Protein AF-A0A9D1FYZ3-F1 (afdb_monomer_lite)

InterPro domains:
  IPR001943 UVR domain [PF02151] (101-133)
  IPR001943 UVR domain [PS50151] (98-133)
  IPR025542 YacH protein [PIRSF015034] (16-137)
  IPR025542 YacH protein [PTHR38430] (14-137)
  IPR036876 UVR domain superfamily [SSF46600] (97-135)

Foldseek 3Di:
DDDDPDDPDDPPCVVVQVVVVVVLVVVVVPPDPDDQPQFAQPPPRDTVVNCNVRVDDDDPCCCVRCVVVVVVVCCVVVVDPDDPDDQPPLRVVLVVLVVVLVVLVVVLVVCVVVVVVVVNVVSVVVSVVSVVVSVVSVVVPPDD

Radius of gyration: 27.56 Å; chains: 1; bounding box: 58×61×66 Å

pLDDT: mean 73.78, std 18.66, range [32.5, 95.94]

Structure (mmCIF, N/CA/C/O backbone):
data_AF-A0A9D1FYZ3-F1
#
_entry.id   AF-A0A9D1FYZ3-F1
#
loop_
_atom_site.group_PDB
_atom_site.id
_atom_site.type_symbol
_atom_site.label_atom_id
_atom_site.label_alt_id
_atom_site.label_comp_id
_atom_site.label_asym_id
_atom_site.label_entity_id
_atom_site.label_seq_id
_atom_site.pdbx_PDB_ins_code
_atom_site.Cartn_x
_atom_site.Cartn_y
_atom_site.Cartn_z
_atom_site.occupancy
_atom_site.B_iso_or_equiv
_atom_site.auth_seq_id
_atom_site.auth_comp_id
_atom_site.auth_asym_id
_atom_site.auth_atom_id
_atom_site.pdbx_PDB_model_num
ATOM 1 N N . MET A 1 1 ? -17.988 -41.424 38.625 1.00 35.69 1 MET A N 1
ATOM 2 C CA . MET A 1 1 ? -16.799 -40.995 37.864 1.00 35.69 1 MET A CA 1
ATOM 3 C C . MET A 1 1 ? -17.086 -39.591 37.349 1.00 35.69 1 MET A C 1
ATOM 5 O O . MET A 1 1 ? -17.883 -39.441 36.441 1.00 35.69 1 MET A O 1
ATOM 9 N N . THR A 1 2 ? -16.870 -38.569 38.183 1.00 34.28 2 THR A N 1
ATOM 10 C CA . THR A 1 2 ? -15.622 -37.774 38.253 1.00 34.28 2 THR A CA 1
ATOM 11 C C . THR A 1 2 ? -15.365 -37.040 36.940 1.00 34.28 2 THR A C 1
ATOM 13 O O . THR A 1 2 ? -14.999 -37.658 35.954 1.00 34.28 2 THR A O 1
ATOM 16 N N . LYS A 1 3 ? -15.721 -35.753 36.910 1.00 44.81 3 LYS A N 1
ATOM 17 C CA . LYS A 1 3 ? -14.778 -34.619 36.956 1.00 44.81 3 LYS A CA 1
ATOM 18 C C . LYS A 1 3 ? -14.258 -34.260 35.564 1.00 44.81 3 LYS A C 1
ATOM 20 O O . LYS A 1 3 ? -13.521 -35.037 34.985 1.00 44.81 3 LYS A O 1
ATOM 25 N N . LEU A 1 4 ? -14.606 -33.057 35.112 1.00 54.06 4 LEU A N 1
ATOM 26 C CA . LEU A 1 4 ? -13.696 -32.097 34.474 1.00 54.06 4 LEU A CA 1
ATOM 27 C C . LEU A 1 4 ? -14.411 -30.741 34.449 1.00 54.06 4 LEU A C 1
ATOM 29 O O . LEU A 1 4 ? -14.973 -30.282 33.462 1.00 54.06 4 LEU A O 1
ATOM 33 N N . LYS A 1 5 ? -14.468 -30.170 35.652 1.00 47.00 5 LYS A N 1
ATOM 34 C CA . LYS A 1 5 ? -14.759 -28.771 35.925 1.00 47.00 5 LYS A CA 1
ATOM 35 C C . LYS A 1 5 ? -13.387 -28.177 36.244 1.00 47.00 5 LYS A C 1
ATOM 37 O O . LYS A 1 5 ? -12.938 -28.300 37.376 1.00 47.00 5 LYS A O 1
ATOM 42 N N . GLU A 1 6 ? -12.701 -27.654 35.237 1.00 45.12 6 GLU A N 1
ATOM 43 C CA . GLU A 1 6 ? -11.441 -26.910 35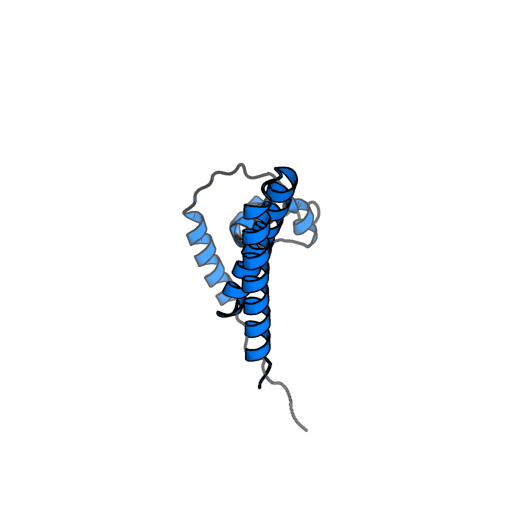.370 1.00 45.12 6 GLU A CA 1
ATOM 44 C C . GLU A 1 6 ? -11.591 -25.700 34.436 1.00 45.12 6 GLU A C 1
ATOM 46 O O . GLU A 1 6 ? -11.645 -25.839 33.222 1.00 45.12 6 GLU A O 1
ATOM 51 N N . ALA A 1 7 ? -12.088 -24.579 34.961 1.00 44.25 7 ALA A N 1
ATOM 52 C CA . ALA A 1 7 ? -11.266 -23.516 35.539 1.00 44.25 7 ALA A CA 1
ATOM 53 C C . ALA A 1 7 ? -10.332 -22.900 34.485 1.00 44.25 7 ALA A C 1
ATOM 55 O O . ALA A 1 7 ? -9.114 -23.016 34.567 1.00 44.25 7 ALA A O 1
ATOM 56 N N . VAL A 1 8 ? -10.927 -22.232 33.492 1.00 49.38 8 VAL A N 1
ATOM 57 C CA . VAL A 1 8 ? -10.209 -21.196 32.744 1.00 49.38 8 VAL A CA 1
ATOM 58 C C . VAL A 1 8 ? -10.082 -20.017 33.712 1.00 49.38 8 VAL A C 1
ATOM 60 O O . VAL A 1 8 ? -11.120 -19.519 34.154 1.00 49.38 8 VAL A O 1
ATOM 63 N N . PRO A 1 9 ? -8.865 -19.633 34.136 1.00 47.12 9 PRO A N 1
ATOM 64 C CA . PRO A 1 9 ? -8.691 -18.518 35.051 1.00 47.12 9 PRO A CA 1
ATOM 65 C C . PRO A 1 9 ? -9.288 -17.266 34.413 1.00 47.12 9 PRO A C 1
ATOM 67 O O . PRO A 1 9 ? -9.037 -16.983 33.241 1.00 47.12 9 PRO A O 1
ATOM 70 N N . GLU A 1 10 ? -10.114 -16.584 35.202 1.00 46.72 10 GLU A N 1
ATOM 71 C CA . GLU A 1 10 ? -10.704 -15.272 34.960 1.00 46.72 10 GLU A CA 1
ATOM 72 C C . GLU A 1 10 ? -9.729 -14.395 34.163 1.00 46.72 10 GLU A C 1
ATOM 74 O O . GLU A 1 10 ? -8.744 -13.877 34.696 1.00 46.72 10 GLU A O 1
ATOM 79 N N . LEU A 1 11 ? -9.985 -14.240 32.862 1.00 47.84 11 LEU A N 1
ATOM 80 C CA . LEU A 1 11 ? -9.454 -13.103 32.130 1.00 47.84 11 LEU A CA 1
ATOM 81 C C . LEU A 1 11 ? -10.191 -11.902 32.703 1.00 47.84 11 LEU A C 1
ATOM 83 O O . LEU A 1 11 ? -11.308 -11.591 32.296 1.00 47.84 11 LEU A O 1
ATOM 87 N N . ASP A 1 12 ? -9.600 -11.297 33.725 1.00 51.97 12 ASP A N 1
ATOM 88 C CA . ASP A 1 12 ? -10.153 -10.128 34.380 1.00 51.97 12 ASP A CA 1
ATOM 89 C C . ASP A 1 12 ? -10.057 -8.940 33.410 1.00 51.97 12 ASP A C 1
ATOM 91 O O . ASP A 1 12 ? -9.060 -8.214 33.331 1.00 51.97 12 ASP A O 1
ATOM 95 N N . PHE A 1 13 ? -11.105 -8.782 32.596 1.00 51.34 13 PHE A N 1
ATOM 96 C CA . PHE A 1 13 ? -11.241 -7.738 31.579 1.00 51.34 13 PHE A CA 1
ATOM 97 C C . PHE A 1 13 ? -11.201 -6.319 32.176 1.00 51.34 13 PHE A C 1
ATOM 99 O O . PHE A 1 13 ? -11.040 -5.347 31.434 1.00 51.34 13 PHE A O 1
ATOM 106 N N . THR A 1 14 ? -11.285 -6.178 33.505 1.00 57.34 14 THR A N 1
ATOM 107 C CA . THR A 1 14 ? -11.107 -4.895 34.200 1.00 57.34 14 THR A CA 1
ATOM 108 C C . THR A 1 14 ? -9.668 -4.379 34.097 1.00 57.34 14 THR A C 1
ATOM 110 O O . THR A 1 14 ? -9.450 -3.171 33.986 1.00 57.34 14 THR A O 1
ATOM 113 N N . SER A 1 15 ? -8.683 -5.282 34.019 1.00 57.12 15 SER A N 1
ATOM 114 C CA . SER A 1 15 ? -7.271 -4.929 33.844 1.00 57.12 15 SER A CA 1
ATOM 115 C C . SER A 1 15 ? -6.994 -4.356 32.448 1.00 57.12 15 SER A C 1
ATOM 117 O O . SER A 1 15 ? -6.251 -3.383 32.301 1.00 57.12 15 SER A O 1
ATOM 119 N N . LEU A 1 16 ? -7.675 -4.880 31.421 1.00 59.66 16 LEU A N 1
ATOM 120 C CA . LEU A 1 16 ? -7.582 -4.363 30.053 1.00 59.66 16 LEU A CA 1
ATOM 121 C C . LEU A 1 16 ? -8.219 -2.973 29.929 1.00 59.66 16 LEU A C 1
ATOM 123 O O . LEU A 1 16 ? -7.649 -2.095 29.285 1.00 59.66 16 LEU A O 1
ATOM 127 N N . ALA A 1 17 ? -9.359 -2.742 30.587 1.00 60.31 17 ALA A N 1
ATOM 128 C CA . ALA A 1 17 ? -9.991 -1.424 30.633 1.00 60.31 17 ALA A CA 1
ATOM 129 C C . ALA A 1 17 ? -9.100 -0.376 31.330 1.00 60.31 17 ALA A C 1
ATOM 131 O O . ALA A 1 17 ? -9.029 0.767 30.876 1.00 60.31 17 ALA A O 1
ATOM 132 N N . GLY A 1 18 ? -8.370 -0.762 32.384 1.00 60.19 18 GLY A N 1
ATOM 133 C CA . GLY A 1 18 ? -7.396 0.104 33.060 1.00 60.19 18 GLY A CA 1
ATOM 134 C C . GLY A 1 18 ? -6.178 0.442 32.192 1.00 60.19 18 GLY A C 1
ATOM 135 O O . GLY A 1 18 ? -5.764 1.600 32.132 1.00 60.19 18 GLY A O 1
ATOM 136 N N . LEU A 1 19 ? -5.653 -0.543 31.457 1.00 65.94 19 LEU A N 1
ATOM 137 C CA . LEU A 1 19 ? -4.544 -0.351 30.516 1.00 65.94 19 LEU A CA 1
ATOM 138 C C . LEU A 1 19 ? -4.955 0.556 29.342 1.00 65.94 19 LEU A C 1
ATOM 140 O O . LEU A 1 19 ? -4.219 1.475 28.979 1.00 65.94 19 LEU A O 1
ATOM 144 N N . LEU A 1 20 ? -6.163 0.362 28.803 1.00 61.84 20 LEU A N 1
ATOM 145 C CA . LEU A 1 20 ? -6.724 1.211 27.749 1.00 61.84 20 LEU A CA 1
ATOM 146 C C . LEU A 1 20 ? -7.036 2.630 28.245 1.00 61.84 20 LEU A C 1
ATOM 148 O O . LEU A 1 20 ? -6.809 3.588 27.509 1.00 61.84 20 LEU A O 1
ATOM 152 N N . SER A 1 21 ? -7.481 2.790 29.494 1.00 63.12 21 SER A N 1
ATOM 153 C CA . SER A 1 21 ? -7.737 4.111 30.086 1.00 63.12 21 SER A CA 1
ATOM 154 C C . SER A 1 21 ? -6.453 4.932 30.236 1.00 63.12 21 SER A C 1
ATOM 156 O O . SER A 1 21 ? -6.449 6.123 29.930 1.00 63.12 21 SER A O 1
ATOM 158 N N . GLY A 1 22 ? -5.342 4.300 30.634 1.00 62.69 22 GLY A N 1
ATOM 159 C CA . GLY A 1 22 ? -4.031 4.958 30.700 1.00 62.69 22 GLY A CA 1
ATOM 160 C C . GLY A 1 22 ? -3.498 5.381 29.324 1.00 62.69 22 GLY A C 1
ATOM 161 O O . GLY A 1 22 ? -2.923 6.459 29.186 1.00 62.69 22 GLY A O 1
ATOM 162 N N . PHE A 1 23 ? -3.748 4.573 28.289 1.00 64.31 23 PHE A N 1
ATOM 163 C CA . PHE A 1 23 ? -3.414 4.909 26.901 1.00 64.31 23 PHE A CA 1
ATOM 164 C C . PHE A 1 23 ? -4.282 6.056 26.354 1.00 64.31 23 PHE A C 1
ATOM 166 O O . PHE A 1 23 ? -3.776 6.955 25.681 1.00 64.31 23 PHE A O 1
ATOM 173 N N . PHE A 1 24 ? -5.575 6.067 26.687 1.00 59.50 24 PHE A N 1
ATOM 174 C CA . PHE A 1 24 ? -6.499 7.118 26.265 1.00 59.50 24 PHE A CA 1
ATOM 175 C C . PHE A 1 24 ? -6.215 8.462 26.956 1.00 59.50 24 PHE A C 1
ATOM 177 O O . PHE A 1 24 ? -6.292 9.505 26.308 1.00 59.50 24 PHE A O 1
ATOM 184 N N . GLU A 1 25 ? -5.804 8.462 28.231 1.00 55.53 25 GLU A N 1
ATOM 185 C CA . GLU A 1 25 ? -5.355 9.694 28.898 1.00 55.53 25 GLU A CA 1
ATOM 186 C C . GLU A 1 25 ? -4.019 10.220 28.357 1.00 55.53 25 GLU A C 1
ATOM 188 O O . GLU A 1 25 ? -3.854 11.429 28.194 1.00 55.53 25 GLU A O 1
ATOM 193 N N . ALA A 1 26 ? -3.088 9.344 27.962 1.00 58.00 26 ALA A N 1
ATOM 194 C CA . ALA A 1 26 ? -1.879 9.781 27.263 1.00 58.00 26 ALA A CA 1
ATOM 195 C C . ALA A 1 26 ? -2.212 10.452 25.912 1.00 58.00 26 ALA A C 1
ATOM 197 O O . ALA A 1 26 ? -1.641 11.494 25.584 1.00 58.00 26 ALA A O 1
ATOM 198 N N . ALA A 1 27 ? -3.197 9.931 25.170 1.00 55.94 27 ALA A N 1
ATOM 199 C CA . ALA A 1 27 ? -3.676 10.527 23.919 1.00 55.94 27 ALA A CA 1
ATOM 200 C C . ALA A 1 27 ? -4.410 11.872 24.116 1.00 55.94 27 ALA A C 1
ATOM 202 O O . ALA A 1 27 ? -4.411 12.714 23.219 1.00 55.94 27 ALA A O 1
ATOM 203 N N . LYS A 1 28 ? -4.981 12.126 25.300 1.00 49.25 28 LYS A N 1
ATOM 204 C CA . LYS A 1 28 ? -5.705 13.368 25.627 1.00 49.25 28 LYS A CA 1
ATOM 205 C C . LYS A 1 28 ? -4.798 14.600 25.744 1.00 49.25 28 LYS A C 1
ATOM 207 O O . LYS A 1 28 ? -5.287 15.726 25.668 1.00 49.25 28 LYS A O 1
ATOM 212 N N . THR A 1 29 ? -3.483 14.406 25.880 1.00 49.00 29 THR A N 1
ATOM 213 C CA . THR A 1 29 ? -2.499 15.506 25.869 1.00 49.00 29 THR A CA 1
ATOM 214 C C . THR A 1 29 ? -2.245 16.083 24.470 1.00 49.00 29 THR A C 1
ATOM 216 O O . THR A 1 29 ? -1.755 17.205 24.354 1.00 49.00 29 THR A O 1
ATOM 219 N N . ALA A 1 30 ? -2.679 15.396 23.407 1.00 48.41 30 ALA A N 1
ATOM 220 C CA . ALA A 1 30 ? -2.763 15.948 22.060 1.0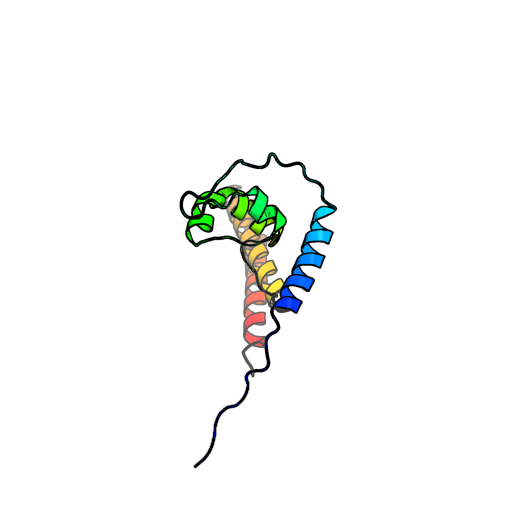0 48.41 30 ALA A CA 1
ATOM 221 C C . ALA A 1 30 ? -4.161 16.547 21.841 1.00 48.41 30 ALA A C 1
ATOM 223 O O . ALA A 1 30 ? -5.049 15.932 21.252 1.00 48.41 30 ALA A O 1
ATOM 224 N N . LYS A 1 31 ? -4.391 17.754 22.366 1.00 41.78 31 LYS A N 1
ATOM 225 C CA . LYS A 1 31 ? -5.660 18.471 22.203 1.00 41.78 31 LYS A CA 1
ATOM 226 C C . LYS A 1 31 ? -5.804 18.957 20.752 1.00 41.78 31 LYS A C 1
ATOM 228 O O . LYS A 1 31 ? -5.475 20.095 20.437 1.00 41.78 31 LYS A O 1
ATOM 233 N N . VAL A 1 32 ? -6.285 18.085 19.867 1.00 44.78 32 VAL A N 1
ATOM 234 C CA . VAL A 1 32 ? -6.856 18.487 18.578 1.00 44.78 32 VAL A CA 1
ATOM 235 C C . VAL A 1 32 ? -8.340 18.745 18.825 1.00 44.78 32 VAL A C 1
ATOM 237 O O . VAL A 1 32 ? -9.122 17.820 19.060 1.00 44.78 32 VAL A O 1
ATOM 240 N N . GLU A 1 33 ? -8.719 20.020 18.856 1.00 51.50 33 GLU A N 1
ATOM 241 C CA . GLU A 1 33 ? -10.117 20.450 18.807 1.00 51.50 33 GLU A CA 1
ATOM 242 C C . GLU A 1 33 ? -10.640 20.193 17.386 1.00 51.50 33 GLU A C 1
ATOM 244 O O . GLU A 1 33 ? -10.706 21.092 16.557 1.00 51.50 33 GLU A O 1
ATOM 249 N N . GLU A 1 34 ? -10.936 18.928 17.074 1.00 54.69 34 GLU A N 1
ATOM 250 C CA . GLU A 1 34 ? -11.736 18.589 15.898 1.00 54.69 34 GLU A CA 1
ATOM 251 C C . GLU A 1 34 ? -13.218 18.750 16.234 1.00 54.69 34 GLU A C 1
ATOM 253 O O . GLU A 1 34 ? -13.688 18.247 17.262 1.00 54.69 34 GLU A O 1
ATOM 258 N N . ASP A 1 35 ? -13.925 19.448 15.345 1.00 58.06 35 ASP A N 1
ATOM 259 C CA . ASP A 1 35 ? -15.374 19.625 15.330 1.00 58.06 35 ASP A CA 1
ATOM 260 C C . ASP A 1 35 ? -16.052 18.262 15.527 1.00 58.06 35 ASP A C 1
ATOM 262 O O . ASP A 1 35 ? -15.905 17.352 14.705 1.00 58.06 35 ASP A O 1
ATOM 266 N N . VAL A 1 36 ? -16.691 18.064 16.683 1.00 62.28 36 VAL A N 1
ATOM 267 C CA . VAL A 1 36 ? -17.239 16.756 17.041 1.00 62.28 36 VAL A CA 1
ATOM 268 C C . VAL A 1 36 ? -18.549 16.592 16.287 1.00 62.28 36 VAL A C 1
ATOM 270 O O . VAL A 1 36 ? -19.499 17.327 16.560 1.00 62.28 36 VAL A O 1
ATOM 273 N N . PRO A 1 37 ? -18.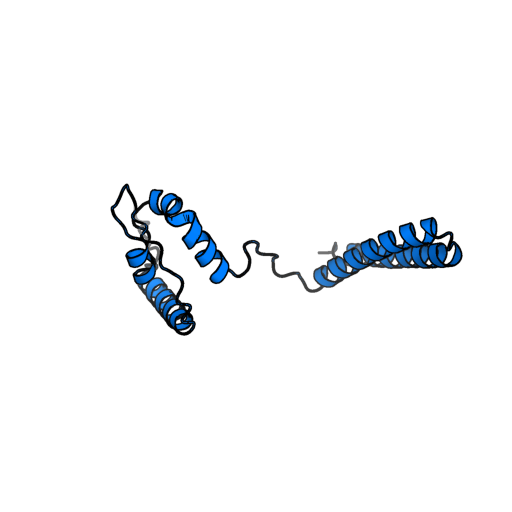648 15.639 15.348 1.00 67.25 37 PRO A N 1
ATOM 274 C CA . PRO A 1 37 ? -19.876 15.474 14.600 1.00 67.25 37 PRO A CA 1
ATOM 275 C C . PRO A 1 37 ? -20.990 15.027 15.558 1.00 67.25 37 PRO A C 1
ATOM 277 O O . PRO A 1 37 ? -20.843 14.038 16.284 1.00 67.25 37 PRO A O 1
ATOM 280 N N . ASN A 1 38 ? -22.109 15.761 15.551 1.00 76.69 38 ASN A N 1
ATOM 281 C CA . ASN A 1 38 ? -23.333 15.452 16.301 1.00 76.69 38 ASN A CA 1
ATOM 282 C C . ASN A 1 38 ? -24.046 14.229 15.693 1.00 76.69 38 ASN A C 1
ATOM 284 O O . ASN A 1 38 ? -25.138 14.323 15.136 1.00 76.69 38 ASN A O 1
ATOM 288 N N . LEU A 1 39 ? -23.396 13.068 15.756 1.00 85.50 39 LEU A N 1
ATOM 289 C CA . LEU A 1 39 ? -23.910 11.799 15.253 1.00 85.50 39 LEU A CA 1
ATOM 290 C C . LEU A 1 39 ? -24.579 11.028 16.389 1.00 85.50 39 LEU A C 1
ATOM 292 O O . LEU A 1 39 ? -24.021 10.892 17.483 1.00 85.50 39 LEU A O 1
ATOM 296 N N . THR A 1 40 ? -25.756 10.478 16.104 1.00 90.62 40 THR A N 1
ATOM 297 C CA . THR A 1 40 ? -26.520 9.639 17.033 1.00 90.62 40 THR A CA 1
ATOM 298 C C . THR A 1 40 ? -26.944 8.366 16.323 1.00 90.62 40 THR A C 1
ATOM 300 O O . THR A 1 40 ? -27.430 8.432 15.200 1.00 90.62 40 THR A O 1
ATOM 303 N N . CYS A 1 41 ? -26.768 7.220 16.979 1.00 90.62 41 CYS A N 1
ATOM 304 C CA . CYS A 1 41 ? -27.167 5.930 16.441 1.00 90.62 41 CYS A CA 1
ATOM 305 C C . CYS A 1 41 ? -28.689 5.785 16.461 1.00 90.62 41 CYS A C 1
ATOM 307 O O . CYS A 1 41 ? -29.319 5.845 17.518 1.00 90.62 41 CYS A O 1
ATOM 309 N N . SER A 1 42 ? -29.263 5.495 15.303 1.00 90.44 42 SER A N 1
ATOM 310 C CA . SER A 1 42 ? -30.703 5.362 15.085 1.00 90.44 42 SER A CA 1
ATOM 311 C C . SER A 1 42 ? -31.304 4.143 15.795 1.00 90.44 42 SER A C 1
ATOM 313 O O . SER A 1 42 ? -32.506 4.101 16.048 1.00 90.44 42 SER A O 1
ATOM 315 N N . ARG A 1 43 ? -30.481 3.139 16.134 1.00 91.12 43 ARG A N 1
ATOM 316 C CA . ARG A 1 43 ? -30.933 1.889 16.767 1.00 91.12 43 ARG A CA 1
ATOM 317 C C . ARG A 1 43 ? -30.870 1.894 18.294 1.00 91.12 43 ARG A C 1
ATOM 319 O O . ARG A 1 43 ? -31.782 1.375 18.928 1.00 91.12 43 ARG A O 1
ATOM 326 N N . CYS A 1 44 ? -29.793 2.405 18.889 1.00 90.19 44 CYS A N 1
ATOM 327 C CA . CYS A 1 44 ? -29.596 2.372 20.347 1.00 90.19 44 CYS A CA 1
ATOM 328 C C . CYS A 1 44 ? -29.540 3.759 21.001 1.00 90.19 44 CYS A C 1
ATOM 330 O O . CYS A 1 44 ? -29.397 3.842 22.217 1.00 90.19 44 CYS A O 1
ATOM 332 N N . GLY A 1 45 ? -29.626 4.840 20.218 1.00 87.75 45 GLY A N 1
ATOM 333 C CA . GLY A 1 45 ? -29.588 6.216 20.719 1.00 87.75 45 GLY A CA 1
ATOM 334 C C . GLY A 1 45 ? -28.216 6.678 21.218 1.00 87.75 45 GLY A C 1
ATOM 335 O O . GLY A 1 45 ? -28.102 7.782 21.741 1.00 87.75 45 GLY A O 1
ATOM 336 N N . MET A 1 46 ? -27.168 5.859 21.075 1.00 87.88 46 MET A N 1
ATOM 337 C CA . MET A 1 46 ? -25.808 6.230 21.472 1.00 87.88 46 MET A CA 1
ATOM 338 C C . MET A 1 46 ? -25.334 7.440 20.666 1.00 87.88 46 MET A C 1
ATOM 340 O O . MET A 1 46 ? -25.498 7.454 19.450 1.00 87.88 46 MET A O 1
ATOM 344 N N . THR A 1 47 ? -24.703 8.419 21.311 1.00 90.25 47 THR A N 1
ATOM 345 C CA . THR A 1 47 ? -24.077 9.558 20.622 1.00 90.25 47 THR A CA 1
ATOM 346 C C . THR A 1 47 ? -22.585 9.332 20.422 1.00 90.25 47 THR A C 1
ATOM 348 O O . THR A 1 47 ? -21.926 8.673 21.234 1.00 90.25 47 THR A O 1
ATOM 351 N N . TYR A 1 48 ? -22.022 9.924 19.369 1.00 87.81 48 TYR A N 1
ATOM 352 C CA . TYR A 1 48 ? -20.583 9.850 19.118 1.00 87.81 48 TYR A CA 1
ATOM 353 C C . TYR A 1 48 ? -19.759 10.484 20.255 1.00 87.81 48 TYR A C 1
ATOM 355 O O . TYR A 1 48 ? -18.701 9.975 20.618 1.00 87.81 48 TYR A O 1
ATOM 363 N N . GLU A 1 49 ? -20.275 11.531 20.907 1.00 86.56 49 GLU A N 1
ATOM 364 C CA . GLU A 1 49 ? -19.650 12.111 22.104 1.00 86.56 49 GLU A CA 1
ATOM 365 C C . GLU A 1 49 ? -19.542 11.121 23.265 1.00 86.56 49 GLU A C 1
ATOM 367 O O . GLU A 1 49 ? -18.524 11.078 23.959 1.00 86.56 49 GLU A O 1
ATOM 372 N N . THR A 1 50 ? -20.590 10.326 23.486 1.00 84.31 50 THR A N 1
ATOM 373 C CA . THR A 1 50 ? -20.589 9.310 24.543 1.00 84.31 50 THR A CA 1
ATOM 374 C C . THR A 1 50 ? -19.554 8.237 24.234 1.00 84.31 50 THR A C 1
ATOM 376 O O . THR A 1 50 ? -18.759 7.905 25.110 1.00 84.31 50 THR A O 1
ATOM 379 N N . PHE A 1 51 ? -19.477 7.786 22.977 1.00 87.81 51 PHE A N 1
ATOM 380 C CA . PHE A 1 51 ? -18.424 6.877 22.520 1.00 87.81 51 PHE A CA 1
ATOM 381 C C . PHE A 1 51 ? -17.019 7.458 22.737 1.00 87.81 51 PHE A C 1
ATOM 383 O O . PHE A 1 51 ? -16.153 6.755 23.245 1.00 87.81 51 PHE A O 1
ATOM 390 N N . ARG A 1 52 ? -16.777 8.744 22.444 1.00 83.88 52 ARG A N 1
ATOM 391 C CA . ARG A 1 52 ? -15.466 9.371 22.708 1.00 83.88 52 ARG A CA 1
ATOM 392 C C . ARG A 1 52 ? -15.094 9.397 24.192 1.00 83.88 52 ARG A C 1
ATOM 394 O O . ARG A 1 52 ? -13.910 9.417 24.504 1.00 83.88 52 ARG A O 1
ATOM 401 N N . LYS A 1 53 ? -16.069 9.439 25.104 1.00 83.12 53 LYS A N 1
ATOM 402 C CA . LYS A 1 53 ? -15.821 9.447 26.557 1.00 83.12 53 LYS A CA 1
ATOM 403 C C . LYS A 1 53 ? -15.613 8.044 27.123 1.00 83.12 53 LYS A C 1
ATOM 405 O O . LYS A 1 53 ? -14.819 7.887 28.042 1.00 83.12 53 LYS A O 1
ATOM 410 N N . THR A 1 54 ? -16.342 7.051 26.617 1.00 84.56 54 THR A N 1
ATOM 411 C CA . THR A 1 54 ? -16.349 5.688 27.174 1.00 84.56 54 THR A CA 1
ATOM 412 C C . THR A 1 54 ? -15.484 4.703 26.394 1.00 84.56 54 THR A C 1
ATOM 414 O O . THR A 1 54 ? -15.083 3.686 26.947 1.00 84.56 54 THR A O 1
ATOM 417 N N . GLY A 1 55 ? -15.217 4.968 25.114 1.00 82.50 55 GLY A N 1
ATOM 418 C CA . GLY A 1 55 ? -14.539 4.060 24.187 1.00 82.50 55 GLY A CA 1
ATOM 419 C C . GLY A 1 55 ? -15.381 2.860 23.739 1.00 82.50 55 GLY A C 1
ATOM 420 O O . GLY A 1 55 ? -14.878 2.016 23.000 1.00 82.50 55 GLY A O 1
ATOM 421 N N . LEU A 1 56 ? -16.648 2.753 24.163 1.00 84.94 56 LEU A N 1
ATOM 422 C CA . LEU A 1 56 ? -17.514 1.604 23.872 1.00 84.94 56 LEU A CA 1
ATOM 423 C C . LEU A 1 56 ? -18.665 1.973 22.932 1.00 84.94 56 LEU A C 1
ATOM 425 O O . LEU A 1 56 ? -19.376 2.958 23.138 1.00 84.94 56 LEU A O 1
ATOM 429 N N . LEU A 1 57 ? -18.881 1.133 21.918 1.00 88.94 57 LEU A N 1
ATOM 430 C CA . LEU A 1 57 ? -20.025 1.220 21.008 1.00 88.94 57 LEU A CA 1
ATOM 431 C C . LEU A 1 57 ? -21.220 0.445 21.578 1.00 88.94 57 LEU A C 1
ATOM 433 O O . LEU A 1 57 ? -21.059 -0.618 22.171 1.00 88.94 57 LEU A O 1
ATOM 437 N N . GLY A 1 58 ? -22.429 0.980 21.388 1.00 86.50 58 GLY A N 1
ATOM 438 C CA . GLY A 1 58 ? -23.645 0.420 21.990 1.00 86.50 58 GLY A CA 1
ATOM 439 C C . GLY A 1 58 ? -24.275 -0.747 21.220 1.00 86.50 58 GLY A C 1
ATOM 440 O O . GLY A 1 58 ? -24.895 -1.616 21.824 1.00 86.50 58 GLY A O 1
ATOM 441 N N . CYS A 1 59 ? -24.161 -0.779 19.890 1.00 92.19 59 CYS A N 1
ATOM 442 C CA . CYS A 1 59 ? -24.674 -1.874 19.061 1.00 92.19 59 CYS A CA 1
ATOM 443 C C . CYS A 1 59 ? -23.888 -2.007 17.746 1.00 92.19 59 CYS A C 1
ATOM 445 O O . CYS A 1 59 ? -23.050 -1.166 17.425 1.00 92.19 59 CYS A O 1
ATOM 447 N N . ALA A 1 60 ? -24.181 -3.045 16.956 1.00 90.75 60 ALA A N 1
ATOM 448 C CA . ALA A 1 60 ? -23.498 -3.298 15.685 1.00 90.75 60 ALA A CA 1
ATOM 449 C C . ALA A 1 60 ? -23.687 -2.175 14.646 1.00 90.75 60 ALA A C 1
ATOM 451 O O . ALA A 1 60 ? -22.789 -1.916 13.850 1.00 90.75 60 ALA A O 1
ATOM 452 N N . ASP A 1 61 ? -24.829 -1.484 14.657 1.00 90.50 61 ASP A N 1
ATOM 453 C CA . ASP A 1 61 ? -25.112 -0.422 13.684 1.00 90.50 61 ASP A CA 1
ATOM 454 C C . ASP A 1 61 ? -24.340 0.871 13.984 1.00 90.50 61 ASP A C 1
ATOM 456 O O . ASP A 1 61 ? -24.074 1.649 13.069 1.00 90.50 61 ASP A O 1
ATOM 460 N N . CYS A 1 62 ? -23.826 1.033 15.211 1.00 90.00 62 CYS A N 1
ATOM 461 C CA . CYS A 1 62 ? -22.919 2.129 15.548 1.00 90.00 62 CYS A CA 1
ATOM 462 C C . CYS A 1 62 ? -21.636 2.117 14.696 1.00 90.00 62 CYS A C 1
ATOM 464 O O . CYS A 1 62 ? -21.107 3.181 14.394 1.00 90.00 62 CYS A O 1
ATOM 466 N N . TYR A 1 63 ? -21.154 0.947 14.250 1.00 88.75 63 TYR A N 1
ATOM 467 C CA . TYR A 1 63 ? -19.998 0.862 13.341 1.00 88.75 63 TYR A CA 1
ATOM 468 C C . TYR A 1 63 ? -20.277 1.459 11.958 1.00 88.75 63 TYR A C 1
ATOM 470 O O . TYR A 1 63 ? -19.357 1.915 11.285 1.00 88.75 63 TYR A O 1
ATOM 478 N N . LYS A 1 64 ? -21.539 1.435 11.518 1.00 89.56 64 LYS A N 1
ATOM 479 C CA . LYS A 1 64 ? -21.950 1.979 10.220 1.00 89.56 64 LYS A CA 1
ATOM 480 C C . LYS A 1 64 ? -22.217 3.473 10.329 1.00 89.56 64 LYS A C 1
ATOM 482 O O . LYS A 1 64 ? -21.754 4.238 9.494 1.00 89.56 64 LYS A O 1
ATOM 487 N N . GLU A 1 65 ? -22.943 3.876 11.369 1.00 89.25 65 GLU A N 1
ATOM 488 C CA . GLU A 1 65 ? -23.367 5.265 11.566 1.00 89.25 65 GLU A CA 1
ATOM 489 C C . GLU A 1 65 ? -22.207 6.179 11.986 1.00 89.25 65 GLU A C 1
ATOM 491 O O . GLU A 1 65 ? -22.185 7.349 11.620 1.00 89.25 65 GLU A O 1
ATOM 496 N N . PHE A 1 66 ? -21.200 5.648 12.688 1.00 89.69 66 PHE A N 1
ATOM 497 C CA . PHE A 1 66 ? -19.994 6.395 13.068 1.00 89.69 66 PHE A CA 1
ATOM 498 C C . PHE A 1 66 ? -18.788 6.067 12.189 1.00 89.69 66 PHE A C 1
ATOM 500 O O . PHE A 1 66 ? -17.656 6.308 12.597 1.00 89.69 66 PHE A O 1
ATOM 507 N N . ARG A 1 67 ? -19.003 5.508 10.995 1.00 87.94 67 ARG A N 1
ATOM 508 C CA . ARG A 1 67 ? -17.931 4.980 10.144 1.00 87.94 67 ARG A CA 1
ATOM 509 C C . ARG A 1 67 ? -16.820 5.993 9.871 1.00 87.94 67 ARG A C 1
ATOM 511 O O . ARG A 1 67 ? -15.664 5.697 10.132 1.00 87.94 67 ARG A O 1
ATOM 518 N N . GLU A 1 68 ? -17.169 7.173 9.369 1.00 85.69 68 GLU A N 1
ATOM 519 C CA . GLU A 1 68 ? -16.204 8.214 8.988 1.00 85.69 68 GLU A CA 1
ATOM 520 C C . GLU A 1 68 ? -15.285 8.643 10.147 1.00 85.69 68 GLU A C 1
ATOM 522 O O . GLU A 1 68 ? -14.060 8.591 10.003 1.00 85.69 68 GLU A O 1
ATOM 527 N N . PRO A 1 69 ? -15.822 9.041 11.317 1.00 85.12 69 PRO A N 1
ATOM 528 C CA . PRO A 1 69 ? -14.966 9.439 12.424 1.00 85.12 69 PRO A CA 1
ATOM 529 C C . PRO A 1 69 ? -14.269 8.240 13.090 1.00 85.12 69 PRO A C 1
ATOM 531 O O . PRO A 1 69 ? -13.160 8.392 13.604 1.00 85.12 69 PRO A O 1
ATOM 534 N N . LEU A 1 70 ? -14.856 7.038 13.034 1.00 86.25 70 LEU A N 1
ATOM 535 C CA . LEU A 1 70 ? -14.228 5.814 13.531 1.00 86.25 70 LEU A CA 1
ATOM 536 C C . LEU A 1 70 ? -13.037 5.392 12.660 1.00 86.25 70 LEU A C 1
ATOM 538 O O . LEU A 1 70 ? -12.014 4.994 13.202 1.00 86.25 70 LEU A O 1
ATOM 542 N N . GLU A 1 71 ? -13.122 5.520 11.334 1.00 83.56 71 GLU A N 1
ATOM 543 C CA . GLU A 1 71 ? -12.003 5.259 10.420 1.00 83.56 71 GLU A CA 1
ATOM 544 C C . GLU A 1 71 ? -10.823 6.194 10.720 1.00 83.56 71 GLU A C 1
ATOM 546 O O . GLU A 1 71 ? -9.698 5.718 10.872 1.00 83.56 71 GLU A O 1
ATOM 551 N N . LYS A 1 72 ? -11.074 7.498 10.908 1.00 82.94 72 LYS A N 1
ATOM 552 C CA . LYS A 1 72 ? -10.036 8.470 11.305 1.00 82.94 72 LYS A CA 1
ATOM 553 C C . LYS A 1 72 ? -9.398 8.121 12.651 1.00 82.94 72 LYS A C 1
ATOM 555 O O . LYS A 1 72 ? -8.177 8.170 12.784 1.00 82.94 72 LYS A O 1
ATOM 560 N N . LEU A 1 73 ? -10.212 7.745 13.639 1.00 80.94 73 LEU A N 1
ATOM 561 C CA . LEU A 1 73 ? -9.739 7.351 14.967 1.00 80.94 73 LEU A CA 1
ATOM 562 C C . LEU A 1 73 ? -8.914 6.057 14.924 1.00 80.94 73 LEU A C 1
ATOM 564 O O . LEU A 1 73 ? -7.866 5.958 15.553 1.00 80.94 73 LEU A O 1
ATOM 568 N N . ILE A 1 74 ? -9.365 5.056 14.172 1.00 80.12 74 ILE A N 1
ATOM 569 C CA . ILE A 1 74 ? -8.638 3.794 14.023 1.00 80.12 74 ILE A CA 1
ATOM 570 C C . ILE A 1 74 ? -7.317 4.036 13.289 1.00 80.12 74 ILE A C 1
ATOM 572 O O . ILE A 1 74 ? -6.305 3.484 13.703 1.00 80.12 74 ILE A O 1
ATOM 576 N N . MET A 1 75 ? -7.292 4.886 12.258 1.00 74.44 75 MET A N 1
ATOM 577 C CA . MET A 1 75 ? -6.057 5.261 11.559 1.00 74.44 75 MET A CA 1
ATOM 578 C C . MET A 1 75 ? -5.082 6.049 12.441 1.00 74.44 75 MET A C 1
ATOM 580 O O . MET A 1 75 ? -3.872 5.912 12.281 1.00 74.44 75 MET A O 1
ATOM 584 N N . SER A 1 76 ? -5.571 6.871 13.373 1.00 71.25 76 SER A N 1
ATOM 585 C CA . SER A 1 76 ? -4.690 7.610 14.284 1.00 71.25 76 SER A CA 1
ATOM 586 C C . SER A 1 76 ? -4.089 6.713 15.371 1.00 71.25 76 SER A C 1
ATOM 588 O O . SER A 1 76 ? -2.931 6.897 15.742 1.00 71.25 76 SER A O 1
ATOM 590 N N . ILE A 1 77 ? -4.835 5.710 15.846 1.00 70.31 77 ILE A N 1
ATOM 591 C CA . ILE A 1 77 ? -4.356 4.732 16.838 1.00 70.31 77 ILE A CA 1
ATOM 592 C C . ILE A 1 77 ? -3.463 3.675 16.180 1.00 70.31 77 ILE A C 1
ATOM 594 O O . ILE A 1 77 ? -2.404 3.313 16.695 1.00 70.31 77 ILE A O 1
ATOM 598 N N . HIS A 1 78 ? -3.885 3.165 15.029 1.00 64.31 78 HIS A N 1
ATOM 599 C CA . HIS A 1 78 ? -3.131 2.248 14.195 1.00 64.31 78 HIS A CA 1
ATOM 600 C C . HIS A 1 78 ? -2.604 3.049 13.012 1.00 64.31 78 HIS A C 1
ATOM 602 O O . HIS A 1 78 ? -3.207 3.041 11.943 1.00 64.31 78 HIS A O 1
ATOM 608 N N . ALA A 1 79 ? -1.461 3.718 13.211 1.00 52.81 79 ALA A N 1
ATOM 609 C CA . ALA A 1 79 ? -0.756 4.546 12.222 1.00 52.81 79 ALA A CA 1
ATOM 610 C C . ALA A 1 79 ? -0.545 3.886 10.836 1.00 52.81 79 ALA A C 1
ATOM 612 O O . ALA A 1 79 ? -0.074 4.534 9.904 1.00 52.81 79 ALA A O 1
ATOM 613 N N . ASN A 1 80 ? -0.870 2.598 10.692 1.00 50.03 80 ASN A N 1
ATOM 614 C CA . ASN A 1 80 ? -0.881 1.860 9.447 1.00 50.03 80 ASN A CA 1
ATOM 615 C C . ASN A 1 80 ? -2.111 0.930 9.390 1.00 50.03 80 ASN A C 1
ATOM 617 O O . ASN A 1 80 ? -2.313 0.104 10.280 1.00 50.03 80 ASN A O 1
ATOM 621 N N . THR A 1 81 ? -2.914 1.014 8.326 1.00 50.34 81 THR A N 1
ATOM 622 C CA . THR A 1 81 ? -4.039 0.090 8.063 1.00 50.34 81 THR A CA 1
ATOM 623 C C . THR A 1 81 ? -3.582 -1.273 7.537 1.00 50.34 81 THR A C 1
ATOM 625 O O . THR A 1 81 ? -4.396 -2.185 7.393 1.00 50.34 81 THR A O 1
ATOM 628 N N . GLN A 1 82 ? -2.280 -1.441 7.276 1.00 48.56 82 GLN A N 1
ATOM 629 C CA . GLN A 1 82 ? -1.660 -2.711 6.909 1.00 48.56 82 GLN A CA 1
ATOM 630 C C . GLN A 1 82 ? -0.435 -2.990 7.781 1.00 48.56 82 GLN A C 1
ATOM 632 O O . GLN A 1 82 ? 0.513 -2.209 7.839 1.00 48.56 82 GLN A O 1
ATOM 637 N N . HIS A 1 83 ? -0.419 -4.149 8.435 1.00 52.91 83 HIS A N 1
ATOM 638 C CA . HIS A 1 83 ? 0.764 -4.635 9.132 1.00 52.91 83 HIS A CA 1
ATOM 639 C C . HIS A 1 83 ? 1.749 -5.195 8.095 1.00 52.91 83 HIS A C 1
ATOM 641 O O . HIS A 1 83 ? 1.543 -6.282 7.567 1.00 52.91 83 HIS A O 1
ATOM 647 N N . THR A 1 84 ? 2.857 -4.507 7.819 1.00 52.62 84 THR A N 1
ATOM 648 C CA . THR A 1 84 ? 3.889 -4.995 6.874 1.00 52.62 84 THR A CA 1
ATOM 649 C C . THR A 1 84 ? 4.804 -6.081 7.465 1.00 52.62 84 THR A C 1
ATOM 651 O O . THR A 1 84 ? 5.860 -6.372 6.912 1.00 52.62 84 THR A O 1
ATOM 654 N N . GLY A 1 85 ? 4.411 -6.691 8.592 1.00 56.97 85 GLY A N 1
ATOM 655 C CA . GLY A 1 85 ? 5.216 -7.654 9.351 1.00 56.97 85 GLY A CA 1
ATOM 656 C C . GLY A 1 85 ? 6.556 -7.112 9.880 1.00 56.97 85 GLY A C 1
ATOM 657 O O . GLY A 1 85 ? 7.007 -6.017 9.550 1.00 56.97 85 GLY A O 1
ATOM 658 N N . ARG A 1 86 ? 7.217 -7.911 10.725 1.00 50.38 86 ARG A N 1
ATOM 659 C CA . ARG A 1 86 ? 8.644 -7.758 11.036 1.00 50.38 86 ARG A CA 1
ATOM 660 C C . ARG A 1 86 ? 9.407 -8.405 9.891 1.00 50.38 86 ARG A C 1
ATOM 662 O O . ARG A 1 86 ? 9.393 -9.625 9.775 1.00 50.38 86 ARG A O 1
ATOM 669 N N . VAL A 1 87 ? 10.039 -7.604 9.044 1.00 54.91 87 VAL A N 1
ATOM 670 C CA . VAL A 1 87 ? 10.879 -8.125 7.964 1.00 54.91 87 VAL A CA 1
ATOM 671 C C . VAL A 1 87 ? 12.094 -8.809 8.615 1.00 54.91 87 VAL A C 1
ATOM 673 O O . VAL A 1 87 ? 12.844 -8.131 9.322 1.00 54.91 87 VAL A O 1
ATOM 676 N N . PRO A 1 88 ? 12.291 -10.135 8.460 1.00 62.16 88 PRO A N 1
ATOM 677 C CA . PRO A 1 88 ? 13.484 -10.809 8.970 1.00 62.16 88 PRO A CA 1
ATOM 678 C C . PRO A 1 88 ? 14.734 -10.132 8.398 1.00 62.16 88 PRO A C 1
ATOM 680 O O . PRO A 1 88 ? 14.697 -9.664 7.260 1.00 62.16 88 PRO A O 1
ATOM 683 N N . GLY A 1 89 ? 15.838 -10.081 9.150 1.00 58.25 89 GLY A N 1
ATOM 684 C CA . GLY A 1 89 ? 17.034 -9.300 8.787 1.00 58.25 89 GLY A CA 1
ATOM 685 C C . GLY A 1 89 ? 17.575 -9.541 7.366 1.00 58.25 89 GLY A C 1
ATOM 686 O O . GLY A 1 89 ? 18.141 -8.626 6.776 1.00 58.25 89 GLY A O 1
ATOM 687 N N . GLY A 1 90 ? 17.331 -10.717 6.773 1.00 60.38 90 GLY A N 1
ATOM 688 C CA . GLY A 1 90 ? 17.691 -11.023 5.380 1.00 60.38 90 GLY A CA 1
ATOM 689 C C . GLY A 1 90 ? 16.697 -10.532 4.314 1.00 60.38 90 GLY A C 1
ATOM 690 O O . GLY A 1 90 ? 17.074 -10.287 3.173 1.00 60.38 90 GLY A O 1
ATOM 691 N N . MET A 1 91 ? 15.424 -10.330 4.653 1.00 60.88 91 MET A N 1
ATOM 692 C CA . MET A 1 91 ? 14.383 -9.977 3.680 1.00 60.88 91 MET A CA 1
ATOM 693 C C . MET A 1 91 ? 14.353 -8.468 3.378 1.00 60.88 91 MET A C 1
ATOM 695 O O . MET A 1 91 ? 13.986 -8.077 2.272 1.00 60.88 91 MET A O 1
ATOM 699 N N . ALA A 1 92 ? 14.824 -7.618 4.298 1.00 66.81 92 ALA A N 1
ATOM 700 C CA . ALA A 1 92 ? 14.923 -6.172 4.076 1.00 66.81 92 ALA A CA 1
ATOM 701 C C . ALA A 1 92 ? 15.931 -5.840 2.964 1.00 66.81 92 ALA A C 1
ATOM 703 O O . ALA A 1 92 ? 15.666 -5.000 2.102 1.00 66.81 92 ALA A O 1
ATOM 704 N N . ARG A 1 93 ? 17.057 -6.566 2.936 1.00 71.56 93 ARG A N 1
ATOM 705 C CA . ARG A 1 93 ? 18.061 -6.455 1.875 1.00 71.56 93 ARG A CA 1
ATOM 706 C C . ARG A 1 93 ? 17.503 -6.913 0.529 1.00 71.56 93 ARG A C 1
ATOM 708 O O . ARG A 1 93 ? 17.639 -6.181 -0.443 1.00 71.56 93 ARG A O 1
ATOM 715 N N . ARG A 1 94 ? 16.784 -8.040 0.480 1.00 76.75 94 ARG A N 1
ATOM 716 C CA . ARG A 1 94 ? 16.127 -8.522 -0.750 1.00 76.75 94 ARG A CA 1
ATOM 717 C C . ARG A 1 94 ? 15.101 -7.540 -1.311 1.00 76.75 94 ARG A C 1
ATOM 719 O O . ARG A 1 94 ? 15.077 -7.305 -2.517 1.00 76.75 94 ARG A O 1
ATOM 726 N N . VAL A 1 95 ? 14.261 -6.957 -0.452 1.00 79.06 95 VAL A N 1
ATOM 727 C CA . VAL A 1 95 ? 13.270 -5.947 -0.867 1.00 79.06 95 VAL A CA 1
ATOM 728 C C . VAL A 1 95 ? 13.972 -4.711 -1.435 1.00 79.06 95 VAL A C 1
ATOM 730 O O . VAL A 1 95 ? 13.581 -4.228 -2.496 1.00 79.06 95 VAL A O 1
ATOM 733 N N . SER A 1 96 ? 15.046 -4.254 -0.784 1.00 81.56 96 SER A N 1
ATOM 734 C CA . SER A 1 96 ? 15.872 -3.141 -1.265 1.00 81.56 96 SER A CA 1
ATOM 735 C C . SER A 1 96 ? 16.528 -3.448 -2.619 1.00 81.56 96 SER A C 1
ATOM 737 O O . SER A 1 96 ? 16.372 -2.683 -3.566 1.00 81.56 96 SER A O 1
ATOM 739 N N . LEU A 1 97 ? 17.174 -4.610 -2.762 1.00 82.25 97 LEU A N 1
ATOM 740 C CA . LEU A 1 97 ? 17.816 -5.037 -4.011 1.00 82.25 97 LEU A CA 1
ATOM 741 C C . LEU A 1 97 ? 16.815 -5.139 -5.167 1.00 82.25 97 LEU A C 1
ATOM 743 O O . LEU A 1 97 ? 17.098 -4.679 -6.272 1.00 82.25 97 LEU A O 1
ATOM 747 N N . LYS A 1 98 ? 15.621 -5.687 -4.915 1.00 86.88 98 LYS A N 1
ATOM 748 C CA . LYS A 1 98 ? 14.559 -5.775 -5.924 1.00 86.88 98 LYS A CA 1
ATOM 749 C C . LYS A 1 98 ? 14.085 -4.390 -6.374 1.00 86.88 98 LYS A C 1
ATOM 751 O O . LYS A 1 98 ? 13.959 -4.162 -7.575 1.00 86.88 98 LYS A O 1
ATOM 756 N N . ALA A 1 99 ? 13.891 -3.462 -5.435 1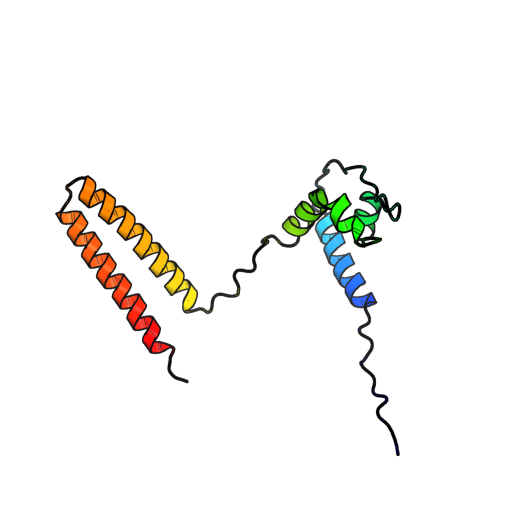.00 88.31 99 ALA A N 1
ATOM 757 C CA . ALA A 1 99 ? 13.531 -2.081 -5.752 1.00 88.31 99 ALA A CA 1
ATOM 758 C C . ALA A 1 99 ? 14.617 -1.384 -6.593 1.00 88.31 99 ALA A C 1
ATOM 760 O O . ALA A 1 99 ? 14.299 -0.731 -7.587 1.00 88.31 99 ALA A O 1
ATOM 761 N N . THR A 1 100 ? 15.896 -1.581 -6.256 1.00 88.50 100 THR A N 1
ATOM 762 C CA . THR A 1 100 ? 17.033 -1.058 -7.031 1.00 88.50 100 THR A CA 1
ATOM 763 C C . THR A 1 100 ? 17.068 -1.629 -8.450 1.00 88.50 100 THR A C 1
ATOM 765 O O . THR A 1 100 ? 17.238 -0.883 -9.413 1.00 88.50 100 THR A O 1
ATOM 768 N N . VAL A 1 101 ? 16.838 -2.936 -8.615 1.00 92.12 101 VAL A N 1
ATOM 769 C CA . VAL A 1 101 ? 16.756 -3.576 -9.940 1.00 92.12 101 VAL A CA 1
ATOM 770 C C . VAL A 1 101 ? 15.635 -2.968 -10.784 1.00 92.12 101 VAL A C 1
ATOM 772 O O . VAL A 1 101 ? 15.827 -2.729 -11.976 1.00 92.12 101 VAL A O 1
ATOM 775 N N . ASP A 1 102 ? 14.472 -2.696 -10.195 1.00 92.44 102 ASP A N 1
ATOM 776 C CA . ASP A 1 102 ? 13.352 -2.100 -10.926 1.00 92.44 102 ASP A CA 1
ATOM 777 C C . ASP A 1 102 ? 13.624 -0.636 -11.318 1.00 92.44 102 ASP A C 1
ATOM 779 O O . ASP A 1 102 ? 13.299 -0.231 -12.437 1.00 92.44 102 ASP A O 1
ATOM 783 N N . GLN A 1 103 ? 14.325 0.130 -10.476 1.00 93.44 103 GLN A N 1
ATOM 784 C CA . GLN A 1 103 ? 14.804 1.471 -10.833 1.00 93.44 103 GLN A CA 1
ATOM 785 C C . GLN A 1 103 ? 15.811 1.443 -11.991 1.00 93.44 103 GLN A C 1
ATOM 787 O O . GLN A 1 103 ? 15.703 2.241 -12.924 1.00 93.44 103 GLN A O 1
ATOM 792 N N . LEU A 1 104 ? 16.778 0.521 -11.965 1.00 93.69 104 LEU A N 1
ATOM 793 C CA . LEU A 1 104 ? 17.768 0.383 -13.036 1.00 93.69 104 LEU A CA 1
ATOM 794 C C . LEU A 1 104 ? 17.128 -0.050 -14.359 1.00 93.69 104 LEU A C 1
ATOM 796 O O . LEU A 1 104 ? 17.546 0.418 -15.413 1.00 93.69 104 LEU A O 1
ATOM 800 N N . LYS A 1 105 ? 16.069 -0.872 -14.330 1.00 94.88 105 LYS A N 1
ATOM 801 C CA . LYS A 1 105 ? 15.297 -1.204 -15.541 1.00 94.88 105 LYS A CA 1
ATOM 802 C C . LYS A 1 105 ? 14.629 0.026 -16.145 1.00 94.88 105 LYS A C 1
ATOM 804 O O . LYS A 1 105 ? 14.660 0.185 -17.360 1.00 94.88 105 LYS A O 1
ATOM 809 N N . ALA A 1 106 ? 14.048 0.894 -15.317 1.00 95.25 106 ALA A N 1
ATOM 810 C CA . ALA A 1 106 ? 13.462 2.141 -15.800 1.00 95.25 106 ALA A CA 1
ATOM 811 C C . ALA A 1 106 ? 14.531 3.047 -16.436 1.00 95.25 106 ALA A C 1
ATOM 813 O O . ALA A 1 106 ? 14.325 3.571 -17.529 1.00 95.25 106 ALA A O 1
ATOM 814 N N . LYS A 1 107 ? 15.710 3.163 -15.806 1.00 94.19 107 LYS A N 1
ATOM 815 C CA . LYS A 1 107 ? 16.855 3.895 -16.375 1.00 94.19 107 LYS A CA 1
ATOM 816 C C . LYS A 1 107 ? 17.346 3.288 -17.688 1.00 94.19 107 LYS A C 1
ATOM 818 O O . LYS A 1 107 ? 17.625 4.032 -18.617 1.00 94.19 107 LYS A O 1
ATOM 823 N N . LEU A 1 108 ? 17.399 1.960 -17.788 1.00 95.12 108 LEU A N 1
ATOM 824 C CA . LEU A 1 108 ? 17.803 1.254 -19.004 1.00 95.12 108 LEU A CA 1
ATOM 825 C C . LEU A 1 108 ? 16.867 1.578 -20.173 1.00 95.12 108 LEU A C 1
ATOM 827 O O . LEU A 1 108 ? 17.338 1.876 -21.265 1.00 95.12 108 LEU A O 1
ATOM 831 N N . VAL A 1 109 ? 15.550 1.557 -19.944 1.00 95.88 109 VAL A N 1
ATOM 832 C CA . VAL A 1 109 ? 14.559 1.926 -20.970 1.00 95.88 109 VAL A CA 1
ATOM 833 C C . VAL A 1 109 ? 14.766 3.369 -21.431 1.00 95.88 109 VAL A C 1
ATOM 835 O O . VAL A 1 109 ? 14.747 3.631 -22.631 1.00 95.88 109 VAL A O 1
ATOM 838 N N . ASN A 1 110 ? 15.032 4.286 -20.499 1.00 95.56 110 ASN A N 1
ATOM 839 C CA . ASN A 1 110 ? 15.301 5.686 -20.826 1.00 95.56 110 ASN A CA 1
ATOM 840 C C . ASN A 1 110 ? 16.610 5.861 -21.614 1.00 95.56 110 ASN A C 1
ATOM 842 O O . ASN A 1 110 ? 16.616 6.587 -22.600 1.00 95.56 110 ASN A O 1
ATOM 846 N N . ALA A 1 111 ? 17.689 5.172 -21.231 1.00 94.56 111 ALA A N 1
ATOM 847 C CA . ALA A 1 111 ? 18.973 5.220 -21.936 1.00 94.56 111 ALA A CA 1
ATOM 848 C C . ALA A 1 111 ? 18.864 4.667 -23.367 1.00 94.56 111 ALA A C 1
ATOM 850 O O . ALA A 1 111 ? 19.429 5.234 -24.297 1.00 94.56 111 ALA A O 1
ATOM 851 N N . ILE A 1 112 ? 18.075 3.603 -23.569 1.00 94.00 112 ILE A N 1
ATOM 852 C CA . ILE A 1 112 ? 17.776 3.070 -24.908 1.00 94.00 112 ILE A CA 1
ATOM 853 C C . ILE A 1 112 ? 16.992 4.095 -25.737 1.00 94.00 112 ILE A C 1
ATOM 855 O O . ILE A 1 112 ? 17.309 4.298 -26.906 1.00 94.00 112 ILE A O 1
ATOM 859 N N . ALA A 1 113 ? 15.986 4.743 -25.142 1.00 95.81 113 ALA A N 1
ATOM 860 C CA . ALA A 1 113 ? 15.191 5.769 -25.817 1.00 95.81 113 ALA A CA 1
ATOM 861 C C . ALA A 1 113 ? 16.005 7.030 -26.160 1.00 95.81 113 ALA A C 1
ATOM 863 O O . ALA A 1 113 ? 15.688 7.707 -27.133 1.00 95.81 113 ALA A O 1
ATOM 864 N N . ALA A 1 114 ? 17.045 7.328 -25.378 1.00 95.38 114 ALA A N 1
ATOM 865 C CA . ALA A 1 114 ? 17.983 8.424 -25.607 1.00 95.38 114 ALA A CA 1
ATOM 866 C C . ALA A 1 114 ? 19.159 8.052 -26.535 1.00 95.38 114 ALA A C 1
ATOM 868 O O . ALA A 1 114 ? 20.050 8.871 -26.729 1.00 95.38 114 ALA A O 1
ATOM 869 N N . GLU A 1 115 ? 19.177 6.834 -27.093 1.00 94.75 115 GLU A N 1
ATOM 870 C CA . GLU A 1 115 ? 20.262 6.306 -27.941 1.00 94.75 115 GLU A CA 1
ATOM 871 C C . GLU A 1 115 ? 21.642 6.247 -27.243 1.00 94.75 115 GLU A C 1
ATOM 873 O O . GLU A 1 115 ? 22.691 6.132 -27.880 1.00 94.75 115 GLU A O 1
ATOM 878 N N . GLU A 1 116 ? 21.662 6.240 -25.907 1.00 95.94 116 GLU A N 1
ATOM 879 C CA . GLU A 1 116 ? 22.873 6.130 -25.089 1.00 95.94 116 GLU A CA 1
ATOM 880 C C . GLU A 1 116 ? 23.262 4.655 -24.882 1.00 95.94 116 GLU A C 1
ATOM 882 O O . GLU A 1 116 ? 23.128 4.077 -23.799 1.00 95.94 116 GLU A O 1
ATOM 887 N N . TYR A 1 117 ? 23.743 4.005 -25.943 1.00 93.44 117 TYR A N 1
ATOM 888 C CA . TYR A 1 117 ? 24.002 2.557 -25.939 1.00 93.44 117 TYR A CA 1
ATOM 889 C C . TYR A 1 117 ? 25.115 2.109 -24.982 1.00 93.44 117 TYR A C 1
ATOM 891 O O . TYR A 1 117 ? 25.067 0.989 -24.469 1.00 93.44 117 TYR A O 1
ATOM 899 N N . GLU A 1 118 ? 26.104 2.965 -24.718 1.00 95.50 118 GLU A N 1
ATOM 900 C CA . GLU A 1 118 ? 27.166 2.682 -23.746 1.00 95.50 118 GLU A CA 1
ATOM 901 C C . GLU A 1 118 ? 26.599 2.608 -22.322 1.00 95.50 118 GLU A C 1
ATOM 903 O O . GLU A 1 118 ? 26.881 1.668 -21.576 1.00 95.50 118 GLU A O 1
ATOM 908 N N . GLU A 1 119 ? 25.731 3.557 -21.970 1.00 91.06 119 GLU A N 1
ATOM 909 C CA . GLU A 1 119 ? 25.076 3.591 -20.666 1.00 91.06 119 GLU A CA 1
ATOM 910 C C . GLU A 1 119 ? 24.062 2.454 -20.521 1.00 91.06 119 GLU A C 1
ATOM 912 O O . GLU A 1 119 ? 24.024 1.772 -19.497 1.00 91.06 119 GLU A O 1
ATOM 917 N N . ALA A 1 120 ? 23.308 2.153 -21.580 1.00 94.56 120 ALA A N 1
ATOM 918 C CA . ALA A 1 120 ? 22.421 0.998 -21.605 1.00 94.56 120 ALA A CA 1
ATOM 919 C C . ALA A 1 120 ? 23.180 -0.328 -21.386 1.00 94.56 120 ALA A C 1
ATOM 921 O O . ALA A 1 120 ? 22.690 -1.215 -20.681 1.00 94.56 120 ALA A O 1
ATOM 922 N N . ALA A 1 121 ? 24.386 -0.472 -21.946 1.00 95.75 121 ALA A N 1
ATOM 923 C CA . ALA A 1 121 ? 25.225 -1.645 -21.713 1.00 95.75 121 ALA A CA 1
ATOM 924 C C . ALA A 1 121 ? 25.675 -1.739 -20.245 1.00 95.75 121 ALA A C 1
ATOM 926 O O . ALA A 1 121 ? 25.524 -2.805 -19.643 1.00 95.75 121 ALA A O 1
ATOM 927 N N . ARG A 1 122 ? 26.130 -0.625 -19.648 1.00 95.69 122 ARG A N 1
ATOM 928 C CA . ARG A 1 122 ? 26.495 -0.558 -18.221 1.00 95.69 122 ARG A CA 1
ATOM 929 C C . ARG A 1 122 ? 25.327 -0.947 -17.314 1.00 95.69 122 ARG A C 1
ATOM 931 O O . ARG A 1 122 ? 25.463 -1.850 -16.490 1.00 95.69 122 ARG A O 1
ATOM 938 N N . LEU A 1 123 ? 24.160 -0.338 -17.525 1.00 95.06 123 LEU A N 1
ATOM 939 C CA . LEU A 1 123 ? 22.948 -0.604 -16.744 1.00 95.06 123 LEU A CA 1
ATOM 940 C C . LEU A 1 123 ? 22.491 -2.063 -16.865 1.00 95.06 123 LEU A C 1
ATOM 942 O O . LEU A 1 123 ? 22.057 -2.669 -15.885 1.00 95.06 123 LEU A O 1
ATOM 946 N N . ARG A 1 124 ? 22.599 -2.665 -18.056 1.00 94.62 124 ARG A N 1
ATOM 947 C CA . ARG A 1 124 ? 22.259 -4.079 -18.270 1.00 94.62 124 ARG A CA 1
ATOM 948 C C . ARG A 1 124 ? 23.167 -5.009 -17.465 1.00 94.62 124 ARG A C 1
ATOM 950 O O . ARG A 1 124 ? 22.676 -5.982 -16.886 1.00 94.62 124 ARG A O 1
ATOM 957 N N . ASP A 1 125 ? 24.466 -4.735 -17.456 1.00 95.62 125 ASP A N 1
ATOM 958 C CA . ASP A 1 125 ? 25.443 -5.566 -16.756 1.00 95.62 125 ASP A CA 1
ATOM 959 C C . ASP A 1 125 ? 25.283 -5.420 -15.228 1.00 95.62 125 ASP A C 1
ATOM 961 O O . ASP A 1 125 ? 25.301 -6.422 -14.509 1.00 95.62 125 ASP A O 1
ATOM 965 N N . GLU A 1 126 ? 24.969 -4.216 -14.738 1.00 92.81 126 GLU A N 1
ATOM 966 C CA . GL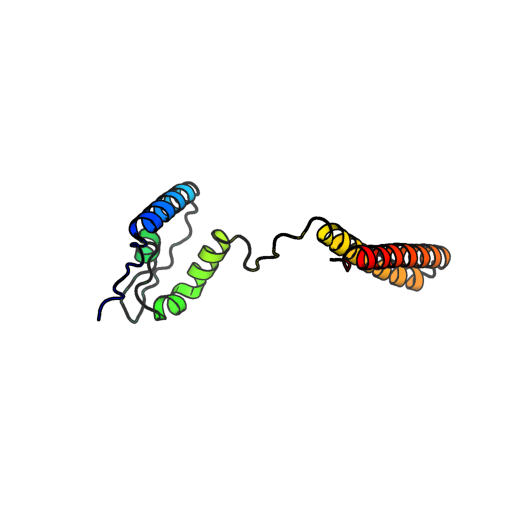U A 1 126 ? 24.626 -3.955 -13.332 1.00 92.81 126 GLU A CA 1
ATOM 967 C C . GLU A 1 126 ? 23.338 -4.680 -12.896 1.00 92.81 126 GLU A C 1
ATOM 969 O O . GLU A 1 126 ? 23.305 -5.339 -11.853 1.00 92.81 126 GLU A O 1
ATOM 974 N N . ILE A 1 127 ? 22.289 -4.655 -13.729 1.00 94.75 127 ILE A N 1
ATOM 975 C CA . ILE A 1 127 ? 21.053 -5.416 -13.484 1.00 94.75 127 ILE A CA 1
ATOM 976 C C . ILE A 1 127 ? 21.342 -6.919 -13.395 1.00 94.75 127 ILE A C 1
ATOM 978 O O . ILE A 1 127 ? 20.735 -7.611 -12.574 1.00 94.75 127 ILE A O 1
ATOM 982 N N . ARG A 1 128 ? 22.237 -7.448 -14.239 1.00 94.50 128 ARG A N 1
ATOM 983 C CA . ARG A 1 128 ? 22.604 -8.871 -14.215 1.00 94.50 128 ARG A CA 1
ATOM 984 C C . ARG A 1 128 ? 23.321 -9.232 -12.913 1.00 94.50 128 ARG A C 1
ATOM 986 O O . ARG A 1 128 ? 22.935 -10.214 -12.287 1.00 94.50 128 ARG A O 1
ATOM 993 N N . ALA A 1 129 ? 24.288 -8.422 -12.486 1.00 92.44 129 ALA A N 1
ATOM 994 C CA . ALA A 1 129 ? 25.013 -8.634 -11.234 1.00 92.44 129 ALA A CA 1
ATOM 995 C C . ALA A 1 129 ? 24.080 -8.614 -10.010 1.00 92.44 129 ALA A C 1
ATOM 997 O O . ALA A 1 129 ? 24.134 -9.513 -9.173 1.00 92.44 129 ALA A O 1
ATOM 998 N N . LEU A 1 130 ? 23.170 -7.638 -9.928 1.00 89.94 130 LEU A N 1
ATOM 999 C CA . LEU A 1 130 ? 22.218 -7.540 -8.814 1.00 89.94 130 LEU A CA 1
ATOM 1000 C C . LEU A 1 130 ? 21.202 -8.690 -8.795 1.00 89.94 130 LEU A C 1
ATOM 1002 O O . LEU A 1 130 ? 20.800 -9.138 -7.722 1.00 89.94 130 LEU A O 1
ATOM 1006 N N . LYS A 1 131 ? 20.788 -9.194 -9.965 1.00 89.38 131 LYS A N 1
ATOM 1007 C CA . LYS A 1 131 ? 19.927 -10.384 -10.051 1.00 89.38 131 LYS A CA 1
ATOM 1008 C C . LYS A 1 131 ? 20.637 -11.645 -9.574 1.00 89.38 131 LYS A C 1
ATOM 1010 O O . LYS A 1 131 ? 20.027 -12.421 -8.850 1.00 89.38 131 LYS A O 1
ATOM 1015 N N . GLN A 1 132 ? 21.907 -11.813 -9.928 1.00 89.31 132 GLN A N 1
ATOM 1016 C CA . GLN A 1 132 ? 22.703 -12.946 -9.467 1.00 89.31 132 GLN A CA 1
ATOM 1017 C C . GLN A 1 132 ? 22.873 -12.927 -7.940 1.00 89.31 132 GLN A C 1
ATOM 1019 O O . GLN A 1 132 ? 22.654 -13.941 -7.288 1.00 89.31 132 GLN A O 1
ATOM 1024 N N . GLN A 1 133 ? 23.140 -11.757 -7.349 1.00 84.94 133 GLN A N 1
ATOM 1025 C CA . GLN A 1 133 ? 23.180 -11.603 -5.887 1.00 84.94 133 GLN A CA 1
ATOM 1026 C C . GLN A 1 133 ? 21.843 -11.964 -5.222 1.00 84.94 133 GLN A C 1
ATOM 1028 O O . GLN A 1 133 ? 21.823 -12.523 -4.127 1.00 84.94 133 GLN A O 1
ATOM 1033 N N . LEU A 1 134 ? 20.719 -11.656 -5.877 1.00 84.69 134 LEU A N 1
ATOM 1034 C CA . LEU A 1 134 ? 19.394 -12.025 -5.383 1.00 84.69 134 LEU A CA 1
ATOM 1035 C C . LEU A 1 134 ? 19.167 -13.545 -5.426 1.00 84.69 134 LEU A C 1
AT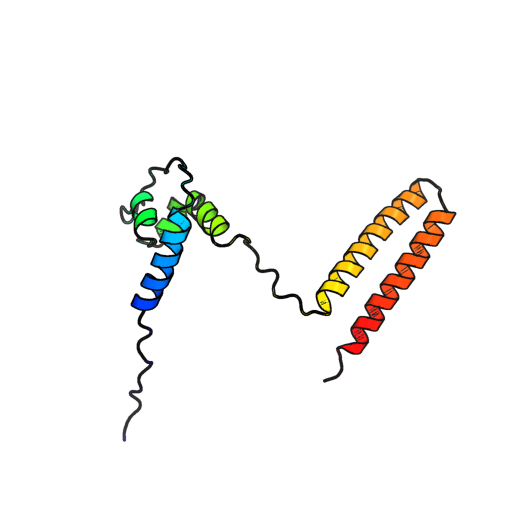OM 1037 O O . LEU A 1 134 ? 18.538 -14.074 -4.514 1.00 84.69 134 LEU A O 1
ATOM 1041 N N . GLU A 1 135 ? 19.657 -14.232 -6.461 1.00 81.81 135 GLU A N 1
ATOM 1042 C CA . GLU A 1 135 ? 19.566 -15.693 -6.619 1.00 81.81 135 GLU A CA 1
ATOM 1043 C C . GLU A 1 135 ? 20.474 -16.434 -5.621 1.00 81.81 135 GLU A C 1
ATOM 1045 O O . GLU A 1 135 ? 20.005 -17.341 -4.935 1.00 81.81 135 GLU A O 1
ATOM 1050 N N . GLU A 1 136 ? 21.718 -15.986 -5.435 1.00 77.94 136 GLU A N 1
ATOM 1051 C CA . GLU A 1 136 ? 22.667 -16.556 -4.460 1.00 77.94 136 GLU A CA 1
ATOM 1052 C C . GLU A 1 136 ? 22.158 -16.434 -3.011 1.00 77.94 136 GLU A C 1
ATOM 1054 O O . GLU A 1 136 ? 22.346 -17.330 -2.185 1.00 77.94 136 GLU A O 1
ATOM 1059 N N . GLU A 1 137 ? 21.439 -15.355 -2.682 1.00 65.81 137 GLU A N 1
ATOM 1060 C CA . GLU A 1 137 ? 20.806 -15.223 -1.369 1.00 65.81 137 GLU A CA 1
ATOM 1061 C C . GLU A 1 137 ? 19.674 -16.238 -1.145 1.00 65.81 137 GLU A C 1
ATOM 1063 O O . GLU A 1 137 ? 19.380 -16.545 0.012 1.00 65.81 137 GLU A O 1
ATOM 1068 N N . VAL A 1 138 ? 19.010 -16.738 -2.197 1.00 61.75 138 VAL A N 1
ATOM 1069 C CA . VAL A 1 138 ? 17.884 -17.691 -2.101 1.00 61.75 138 VAL A CA 1
ATOM 1070 C C . VAL A 1 138 ? 18.365 -19.096 -1.742 1.00 61.75 138 VAL A C 1
ATOM 1072 O O . VAL A 1 138 ? 17.691 -19.775 -0.966 1.00 61.75 138 VAL A O 1
ATOM 1075 N N . GLU A 1 139 ? 19.544 -19.501 -2.211 1.00 53.00 139 GLU A N 1
ATOM 1076 C CA . GLU A 1 139 ? 20.102 -20.837 -1.963 1.00 53.00 139 GLU A CA 1
ATOM 1077 C C . GLU A 1 139 ? 20.569 -21.029 -0.506 1.00 53.00 139 GLU A C 1
ATOM 1079 O O . GLU A 1 139 ? 20.408 -22.107 0.064 1.00 53.00 139 GLU A O 1
ATOM 1084 N N . CYS A 1 140 ? 21.025 -19.966 0.165 1.00 47.41 140 CYS A N 1
ATOM 1085 C CA . CYS A 1 140 ? 21.507 -20.014 1.555 1.00 47.41 140 CYS A CA 1
ATOM 1086 C C . CYS A 1 140 ? 20.412 -20.086 2.648 1.00 47.41 140 CYS A C 1
ATOM 1088 O O . CYS A 1 140 ? 20.733 -20.010 3.833 1.00 47.41 140 CYS A O 1
ATOM 1090 N N . HIS A 1 141 ? 19.122 -20.181 2.305 1.00 48.31 141 HIS A N 1
ATOM 1091 C CA . HIS A 1 141 ? 18.018 -20.256 3.287 1.00 48.31 141 HIS A CA 1
ATOM 1092 C C . HIS A 1 141 ? 17.094 -21.472 3.104 1.00 48.31 141 HIS A C 1
ATOM 1094 O O . HIS A 1 141 ? 16.036 -21.534 3.724 1.00 48.31 141 HIS A O 1
ATOM 1100 N N . GLY A 1 142 ? 17.480 -22.430 2.253 1.00 39.22 142 GLY A N 1
ATOM 1101 C CA . GLY A 1 142 ? 16.735 -23.673 2.008 1.00 39.22 142 GLY A CA 1
ATOM 1102 C C . GLY A 1 142 ? 17.257 -24.908 2.753 1.00 39.22 142 GLY A C 1
ATOM 1103 O O . GLY A 1 142 ? 16.807 -26.010 2.450 1.00 39.22 142 GLY A O 1
ATOM 1104 N N . GLY A 1 143 ? 18.211 -24.752 3.677 1.00 43.38 143 GLY A N 1
ATOM 1105 C CA . GLY A 1 143 ? 18.772 -25.843 4.475 1.00 43.38 143 GLY A CA 1
ATOM 1106 C C . GLY A 1 143 ? 18.425 -25.703 5.956 1.00 43.38 143 GLY A C 1
ATOM 1107 O O . GLY A 1 143 ? 19.013 -24.852 6.615 1.00 43.38 143 GLY A O 1
ATOM 1108 N N . GLU A 1 144 ? 17.524 -26.588 6.401 1.00 32.50 144 GLU A N 1
ATOM 1109 C CA . GLU A 1 144 ? 17.116 -26.932 7.786 1.00 32.50 144 GLU A CA 1
ATOM 1110 C C . GLU A 1 144 ? 16.179 -25.975 8.547 1.00 32.50 144 GLU A C 1
ATOM 1112 O O . GLU A 1 144 ? 16.547 -24.823 8.865 1.00 32.50 144 GLU A O 1
#

Sequence (144 aa):
MTKLKEAVPELDFTSLAGLLSGFFEAAKTAKVEEDVPNLTCSRCGMTYETFRKTGLLGCADCYKEFREPLEKLIMSIHANTQHTGRVPGGMARRVSLKATVDQLKAKLVNAIAAEEYEEAARLRDEIRALKQQLEEEVECHGGE

Organism: NCBI:txid2840668

Secondary structure (DSSP, 8-state):
------------HHHHHHHHHHHHHHHHTS---------B-TTT--BHHHHHHH---SSTTHHHHTHHHHHHHHHHHSS-SS------HHHHHHHHHHHHHHHHHHHHHHHHHTT-HHHHHHHHHHHHHHHHHHHHHHHTTS--